Protein AF-A0A8T4TG03-F1 (afdb_monomer_lite)

Secondary structure (DSSP, 8-state):
---------------------------SS---TTS-SPPTT-EEEEEEEETTT--EEEEEEEE-SSEEEEEEE-TTS-EEEEEEEESS--TTS-SS-EEEEEE--HHHHHHHS---

Structure (mmCIF, N/CA/C/O backbone):
data_AF-A0A8T4TG03-F1
#
_entry.id   AF-A0A8T4TG03-F1
#
loop_
_atom_site.group_PDB
_atom_site.id
_atom_site.type_symbol
_atom_site.label_atom_id
_atom_site.label_alt_id
_atom_site.label_comp_id
_atom_site.label_asym_id
_atom_site.label_entity_id
_atom_site.label_seq_id
_atom_site.pdbx_PDB_ins_code
_atom_site.Cartn_x
_atom_site.Cartn_y
_atom_site.Cartn_z
_atom_site.occupancy
_atom_site.B_iso_or_equiv
_atom_site.auth_seq_id
_atom_site.auth_comp_id
_atom_site.auth_asym_id
_atom_site.auth_atom_id
_atom_site.pdbx_PDB_model_num
ATOM 1 N N . MET A 1 1 ? 15.072 6.841 83.498 1.00 42.59 1 MET A N 1
ATOM 2 C CA . MET A 1 1 ? 15.188 5.588 82.721 1.00 42.59 1 MET A CA 1
ATOM 3 C C . MET A 1 1 ? 14.594 5.837 81.344 1.00 42.59 1 MET A C 1
ATOM 5 O O . MET A 1 1 ? 13.559 6.480 81.253 1.00 42.59 1 MET A O 1
ATOM 9 N N . ARG A 1 2 ? 15.326 5.463 80.292 1.00 46.88 2 ARG A N 1
ATOM 10 C CA . ARG A 1 2 ? 14.984 5.690 78.881 1.00 46.88 2 ARG A CA 1
ATOM 11 C C . ARG A 1 2 ? 14.042 4.582 78.405 1.00 46.88 2 ARG A C 1
ATOM 13 O O . ARG A 1 2 ? 14.360 3.424 78.637 1.00 46.88 2 ARG A O 1
ATOM 20 N N . ALA A 1 3 ? 12.995 4.916 77.659 1.00 42.12 3 ALA A N 1
ATOM 21 C CA . ALA A 1 3 ? 12.405 3.995 76.690 1.00 42.12 3 ALA A CA 1
ATOM 22 C C . ALA A 1 3 ? 11.793 4.801 75.538 1.00 42.12 3 ALA A C 1
ATOM 24 O O . ALA A 1 3 ? 10.771 5.463 75.682 1.00 42.12 3 ALA A O 1
ATOM 25 N N . LYS A 1 4 ? 12.510 4.786 74.412 1.00 53.97 4 LYS A N 1
ATOM 26 C CA . LYS A 1 4 ? 12.067 5.240 73.095 1.00 53.97 4 LYS A CA 1
ATOM 27 C C . LYS A 1 4 ? 11.193 4.138 72.498 1.00 53.97 4 LYS A C 1
ATOM 29 O O . LYS A 1 4 ? 11.631 2.994 72.532 1.00 53.97 4 LYS A O 1
ATOM 34 N N . VAL A 1 5 ? 10.072 4.469 71.863 1.00 49.25 5 VAL A N 1
ATOM 35 C CA . VAL A 1 5 ? 9.490 3.608 70.819 1.00 49.25 5 VAL A CA 1
ATOM 36 C C . VAL A 1 5 ? 8.966 4.507 69.702 1.00 49.25 5 VAL A C 1
ATOM 38 O O . VAL A 1 5 ? 7.862 5.034 69.761 1.00 49.25 5 VAL A O 1
ATOM 41 N N . SER A 1 6 ? 9.819 4.729 68.704 1.00 47.94 6 SER A N 1
ATOM 42 C CA . SER A 1 6 ? 9.448 5.311 67.415 1.00 47.94 6 SER A CA 1
ATOM 43 C C . SER A 1 6 ? 8.902 4.193 66.532 1.00 47.94 6 SER A C 1
ATOM 45 O O . SER A 1 6 ? 9.627 3.250 66.221 1.00 47.94 6 SER A O 1
ATOM 47 N N . ILE A 1 7 ? 7.633 4.289 66.142 1.00 52.19 7 ILE A N 1
ATOM 48 C CA . ILE A 1 7 ? 7.013 3.391 65.164 1.00 52.19 7 ILE A CA 1
ATOM 49 C C . ILE A 1 7 ? 7.411 3.898 63.775 1.00 52.19 7 ILE A C 1
ATOM 51 O O . ILE A 1 7 ? 6.942 4.941 63.327 1.00 52.19 7 ILE A O 1
ATOM 55 N N . ILE A 1 8 ? 8.321 3.181 63.118 1.00 54.50 8 ILE A N 1
ATOM 56 C CA . ILE A 1 8 ? 8.683 3.402 61.716 1.00 54.50 8 ILE A CA 1
ATOM 57 C C . ILE A 1 8 ? 7.717 2.566 60.878 1.00 54.50 8 ILE A C 1
ATOM 59 O O . ILE A 1 8 ? 7.814 1.341 60.845 1.00 54.50 8 ILE A O 1
ATOM 63 N N . VAL A 1 9 ? 6.762 3.224 60.222 1.00 54.47 9 VAL A N 1
ATOM 64 C CA . VAL A 1 9 ? 5.898 2.596 59.216 1.00 54.47 9 VAL A CA 1
ATOM 65 C C . VAL A 1 9 ? 6.689 2.532 57.911 1.00 54.47 9 VAL A C 1
ATOM 67 O O . VAL A 1 9 ? 6.862 3.539 57.228 1.00 54.47 9 VAL A O 1
ATOM 70 N N . ALA A 1 10 ? 7.210 1.352 57.584 1.00 48.88 10 ALA A N 1
ATOM 71 C CA . ALA A 1 10 ? 7.833 1.086 56.295 1.00 48.88 10 ALA A CA 1
ATOM 72 C C . ALA A 1 10 ? 6.736 0.883 55.235 1.00 48.88 10 ALA A C 1
ATOM 74 O O . ALA A 1 10 ? 6.163 -0.198 55.116 1.00 48.88 10 ALA A O 1
ATOM 75 N N . LEU A 1 11 ? 6.433 1.933 54.467 1.00 50.59 11 LEU A N 1
ATOM 76 C CA . LEU A 1 11 ? 5.692 1.812 53.213 1.00 50.59 11 LEU A CA 1
ATOM 77 C C . LEU A 1 11 ? 6.621 1.189 52.165 1.00 50.59 11 LEU A C 1
ATOM 79 O O . LEU A 1 11 ? 7.444 1.870 51.555 1.00 50.59 11 LEU A O 1
ATOM 83 N N . ALA A 1 12 ? 6.494 -0.122 51.967 1.00 51.97 12 ALA A N 1
ATOM 84 C CA . ALA A 1 12 ? 7.034 -0.798 50.797 1.00 51.97 12 ALA A CA 1
ATOM 85 C C . ALA A 1 12 ? 6.218 -0.354 49.572 1.00 51.97 12 ALA A C 1
ATOM 87 O O . ALA A 1 12 ? 5.169 -0.913 49.260 1.00 51.97 12 ALA A O 1
ATOM 88 N N . GLY A 1 13 ? 6.679 0.718 48.925 1.00 47.06 13 GLY A N 1
ATOM 89 C CA . GLY A 1 13 ? 6.168 1.183 47.644 1.00 47.06 13 GLY A CA 1
ATOM 90 C C . GLY A 1 13 ? 6.391 0.113 46.582 1.00 47.06 13 GLY A C 1
ATOM 91 O O . GLY A 1 13 ? 7.517 -0.145 46.163 1.00 47.06 13 GLY A O 1
ATOM 92 N N . MET A 1 14 ? 5.297 -0.524 46.183 1.00 55.66 14 MET A N 1
ATOM 93 C CA . MET A 1 14 ? 5.202 -1.463 45.077 1.00 55.66 14 MET A CA 1
ATOM 94 C C . MET A 1 14 ? 5.623 -0.736 43.791 1.00 55.66 14 MET A C 1
ATOM 96 O O . MET A 1 14 ? 4.869 0.072 43.253 1.00 55.66 14 MET A O 1
ATOM 100 N N . MET A 1 15 ? 6.856 -0.972 43.330 1.00 52.28 15 MET A N 1
ATOM 101 C CA . MET A 1 15 ? 7.310 -0.543 42.007 1.00 52.28 15 MET A CA 1
ATOM 102 C C . MET A 1 15 ? 6.492 -1.296 40.956 1.00 52.28 15 MET A C 1
ATOM 104 O O . MET A 1 15 ? 6.830 -2.412 40.567 1.00 52.28 15 MET A O 1
ATOM 108 N N . ILE A 1 16 ? 5.394 -0.689 40.509 1.00 59.12 16 ILE A N 1
ATOM 109 C CA . ILE A 1 16 ? 4.705 -1.096 39.289 1.00 59.12 16 ILE A CA 1
ATOM 110 C C . ILE A 1 16 ? 5.616 -0.654 38.146 1.00 59.12 16 ILE A C 1
ATOM 112 O O . ILE A 1 16 ? 5.615 0.503 37.730 1.00 59.12 16 ILE A O 1
ATOM 116 N N . LEU A 1 17 ? 6.462 -1.581 37.700 1.00 54.97 17 LEU A N 1
ATOM 117 C CA . LEU A 1 17 ? 7.181 -1.478 36.442 1.00 54.97 17 LEU A CA 1
ATOM 118 C C . LEU A 1 17 ? 6.129 -1.346 35.337 1.00 54.97 17 LEU A C 1
ATOM 120 O O . LEU A 1 17 ? 5.535 -2.332 34.907 1.00 54.97 17 LEU A O 1
ATOM 124 N N . LEU A 1 18 ? 5.897 -0.110 34.898 1.00 55.34 18 LEU A N 1
ATOM 125 C CA . LEU A 1 18 ? 5.291 0.208 33.611 1.00 55.34 18 LEU A CA 1
ATOM 126 C C . LEU A 1 18 ? 6.263 -0.267 32.525 1.00 55.34 18 LEU A C 1
ATOM 128 O O . LEU A 1 18 ? 6.978 0.517 31.907 1.00 55.34 18 LEU A O 1
ATOM 132 N N . GLY A 1 19 ? 6.341 -1.583 32.339 1.00 51.59 19 GLY A N 1
ATOM 133 C CA . GLY A 1 19 ? 6.844 -2.145 31.104 1.00 51.59 19 GLY A CA 1
ATOM 134 C C . GLY A 1 19 ? 5.868 -1.712 30.026 1.00 51.59 19 GLY A C 1
ATOM 135 O O . GLY A 1 19 ? 4.756 -2.233 29.966 1.00 51.59 19 GLY A O 1
ATOM 136 N N . CYS A 1 20 ? 6.256 -0.726 29.218 1.00 55.12 20 CYS A N 1
ATOM 137 C CA . CYS A 1 20 ? 5.617 -0.461 27.940 1.00 55.12 20 CYS A CA 1
ATOM 138 C C . CYS A 1 20 ? 5.755 -1.738 27.108 1.00 55.12 20 CYS A C 1
ATOM 140 O O . CYS A 1 20 ? 6.748 -1.936 26.410 1.00 55.12 20 CYS A O 1
ATOM 142 N N . VAL A 1 21 ? 4.793 -2.649 27.248 1.00 56.03 21 VAL A N 1
ATOM 143 C CA . VAL A 1 21 ? 4.609 -3.758 26.324 1.00 56.03 21 VAL A CA 1
ATOM 144 C C . VAL A 1 21 ? 4.208 -3.091 25.020 1.00 56.03 21 VAL A C 1
ATOM 146 O O . VAL A 1 21 ? 3.056 -2.710 24.835 1.00 56.03 21 VAL A O 1
ATOM 149 N N . SER A 1 22 ? 5.195 -2.862 24.157 1.00 51.91 22 SER A N 1
ATOM 150 C CA . SER A 1 22 ? 4.947 -2.520 22.766 1.00 51.91 22 SER A CA 1
ATOM 151 C C . SER A 1 22 ? 4.212 -3.723 22.183 1.00 51.91 22 SER A C 1
ATOM 153 O O . SER A 1 22 ? 4.829 -4.747 21.897 1.00 51.91 22 SER A O 1
ATOM 155 N N . GLN A 1 23 ? 2.880 -3.661 22.133 1.00 56.53 23 GLN A N 1
ATOM 156 C CA . GLN A 1 23 ? 2.088 -4.629 21.389 1.00 56.53 23 GLN A CA 1
ATOM 157 C C . GLN A 1 23 ? 2.521 -4.492 19.932 1.00 56.53 23 GLN A C 1
ATOM 159 O O . GLN A 1 23 ? 2.214 -3.493 19.283 1.00 56.53 23 GLN A O 1
ATOM 164 N N . GLU A 1 24 ? 3.273 -5.468 19.424 1.00 60.50 24 GLU A N 1
ATOM 165 C CA . GLU A 1 24 ? 3.426 -5.620 17.983 1.00 60.50 24 GLU A CA 1
ATOM 166 C C . GLU A 1 24 ? 2.017 -5.713 17.394 1.00 60.50 24 GLU A C 1
ATOM 168 O O . GLU A 1 24 ? 1.246 -6.607 17.753 1.00 60.50 24 GLU A O 1
ATOM 173 N N . LYS A 1 25 ? 1.642 -4.751 16.540 1.00 65.38 25 LYS A N 1
ATOM 174 C CA . LYS A 1 25 ? 0.382 -4.824 15.799 1.00 65.38 25 LYS A CA 1
ATOM 175 C C . LYS A 1 25 ? 0.399 -6.123 14.999 1.00 65.38 25 LYS A C 1
ATOM 177 O O . LYS A 1 25 ? 1.212 -6.287 14.091 1.00 65.38 25 LYS A O 1
ATOM 182 N N . GLN A 1 26 ? -0.480 -7.052 15.360 1.00 67.69 26 GLN A N 1
ATOM 183 C CA . GLN A 1 26 ? -0.644 -8.297 14.630 1.00 67.69 26 GLN A CA 1
ATOM 184 C C . GLN A 1 26 ? -1.416 -7.996 13.343 1.00 67.69 26 GLN A C 1
ATOM 186 O O . GLN A 1 26 ? -2.568 -7.565 13.384 1.00 67.69 26 GLN A O 1
ATOM 191 N N . TYR A 1 27 ? -0.768 -8.206 12.202 1.00 74.56 27 TYR A N 1
ATOM 192 C CA . TYR A 1 27 ? -1.394 -8.081 10.891 1.00 74.56 27 TYR A CA 1
ATOM 193 C C . TYR A 1 27 ? -2.170 -9.371 10.576 1.00 74.56 27 TYR A C 1
ATOM 195 O O . TYR A 1 27 ? -1.681 -10.474 10.806 1.00 74.56 27 TYR A O 1
ATOM 203 N N . ASP A 1 28 ? -3.391 -9.239 10.065 1.00 83.31 28 ASP A N 1
ATOM 204 C CA . ASP A 1 28 ? -4.306 -10.339 9.707 1.00 83.31 28 ASP A CA 1
ATOM 205 C C . ASP A 1 28 ? -4.219 -10.731 8.216 1.00 83.31 28 ASP A C 1
ATOM 207 O O . ASP A 1 28 ? -5.060 -11.475 7.710 1.00 83.31 28 ASP A O 1
ATOM 211 N N . PHE A 1 29 ? -3.219 -10.211 7.503 1.00 86.75 29 PHE A N 1
ATOM 212 C CA . PHE A 1 29 ? -2.990 -10.432 6.079 1.00 86.75 29 PHE A CA 1
ATOM 213 C C . PHE A 1 29 ? -1.610 -11.045 5.835 1.00 86.75 29 PHE A C 1
ATOM 215 O O . PHE A 1 29 ? -0.708 -10.868 6.657 1.00 86.75 29 PHE A O 1
ATOM 222 N N . PRO A 1 30 ? -1.409 -11.745 4.703 1.00 88.38 30 PRO A N 1
ATOM 223 C CA . PRO A 1 30 ? -0.097 -12.263 4.359 1.00 88.38 30 PRO A CA 1
ATOM 224 C C . PRO A 1 30 ? 0.860 -11.098 4.103 1.00 88.38 30 PRO A C 1
ATOM 226 O O . PRO A 1 30 ? 0.713 -10.358 3.124 1.00 88.38 30 PRO A O 1
ATOM 229 N N . ILE A 1 31 ? 1.839 -10.941 4.990 1.00 88.25 31 ILE A N 1
ATOM 230 C CA . ILE A 1 31 ? 2.996 -10.082 4.756 1.00 88.25 31 ILE A CA 1
ATOM 231 C C . ILE A 1 31 ? 3.967 -10.861 3.881 1.00 88.25 31 ILE A C 1
ATOM 233 O O . ILE A 1 31 ? 4.284 -12.013 4.174 1.00 88.25 31 ILE A O 1
ATOM 237 N N . ASN A 1 32 ? 4.424 -10.236 2.801 1.00 84.38 32 ASN A N 1
ATOM 238 C CA . ASN A 1 32 ? 5.421 -10.831 1.926 1.00 84.38 32 ASN A CA 1
ATOM 239 C C . ASN A 1 32 ? 6.775 -10.131 2.100 1.00 84.38 32 ASN A C 1
ATOM 241 O O . ASN A 1 32 ? 7.085 -9.166 1.397 1.00 84.38 32 ASN A O 1
ATOM 245 N N . ASP A 1 33 ? 7.560 -10.634 3.055 1.00 79.00 33 ASP A N 1
ATOM 246 C CA . ASP A 1 33 ? 8.912 -10.148 3.355 1.00 79.00 33 ASP A CA 1
ATOM 247 C C . ASP A 1 33 ? 9.972 -10.664 2.362 1.00 79.00 33 ASP A C 1
ATOM 249 O O . ASP A 1 33 ? 11.090 -10.149 2.329 1.00 79.00 33 ASP A O 1
ATOM 253 N N . GLU A 1 34 ? 9.634 -11.656 1.530 1.00 75.69 34 GLU A N 1
ATOM 254 C CA . GLU A 1 34 ? 10.552 -12.253 0.549 1.00 75.69 34 GLU A CA 1
ATOM 255 C C . GLU A 1 34 ? 10.674 -11.427 -0.740 1.00 75.69 34 GLU A C 1
ATOM 257 O O . GLU A 1 34 ? 11.619 -11.615 -1.510 1.00 75.69 34 GLU A O 1
ATOM 262 N N . LEU A 1 35 ? 9.745 -10.498 -1.000 1.00 67.25 35 LEU A N 1
ATOM 263 C CA . LEU A 1 35 ? 9.788 -9.699 -2.223 1.00 67.25 35 LEU A CA 1
ATOM 264 C C . LEU A 1 35 ? 10.997 -8.745 -2.214 1.00 67.25 35 LEU A C 1
ATOM 266 O O . LEU A 1 35 ? 11.129 -7.929 -1.292 1.00 67.25 35 LEU A O 1
ATOM 270 N N . PRO A 1 36 ? 11.840 -8.758 -3.267 1.00 62.44 36 PRO A N 1
ATOM 271 C CA . PRO A 1 36 ? 12.989 -7.860 -3.370 1.00 62.44 36 PRO A CA 1
ATOM 272 C C . PRO A 1 36 ? 12.517 -6.410 -3.343 1.00 62.44 36 PRO A C 1
ATOM 274 O O . PRO A 1 36 ? 11.408 -6.132 -3.800 1.00 62.44 36 PRO A O 1
ATOM 277 N N . ARG A 1 37 ? 13.334 -5.476 -2.829 1.00 68.25 37 ARG A N 1
ATOM 278 C CA . ARG A 1 37 ? 12.994 -4.038 -2.851 1.00 68.25 37 ARG A CA 1
ATOM 279 C C . ARG A 1 37 ? 12.456 -3.654 -4.237 1.00 68.25 37 ARG A C 1
ATOM 281 O O . ARG A 1 37 ? 13.068 -4.093 -5.208 1.00 68.25 37 ARG A O 1
ATOM 288 N N . PRO A 1 38 ? 11.364 -2.872 -4.320 1.00 67.25 38 PRO A N 1
ATOM 289 C CA . PRO A 1 38 ? 10.752 -2.532 -5.598 1.00 67.25 38 PRO A CA 1
ATOM 290 C C . PRO A 1 38 ? 11.795 -2.007 -6.580 1.00 67.25 38 PRO A C 1
ATOM 292 O O . PRO A 1 38 ? 12.495 -1.036 -6.280 1.00 67.25 38 PRO A O 1
ATOM 295 N N . GLY A 1 39 ? 11.932 -2.688 -7.710 1.00 68.12 39 GLY A N 1
ATOM 296 C CA . GLY A 1 39 ? 12.727 -2.254 -8.841 1.00 68.12 39 GLY A CA 1
ATOM 297 C C . GLY A 1 39 ? 11.935 -1.341 -9.775 1.00 68.12 39 GLY A C 1
ATOM 298 O O . GLY A 1 39 ? 10.731 -1.128 -9.627 1.00 68.12 39 GLY A O 1
ATOM 299 N N . PHE A 1 40 ? 12.634 -0.800 -10.770 1.00 73.62 40 PHE A N 1
ATOM 300 C CA . PHE A 1 40 ? 11.999 -0.113 -11.890 1.00 73.62 40 PHE A CA 1
ATOM 301 C C . PHE A 1 40 ? 11.082 -1.084 -12.649 1.00 73.62 40 PHE A C 1
ATOM 303 O O . PHE A 1 40 ? 11.528 -2.154 -13.062 1.00 73.62 40 PHE A O 1
ATOM 310 N N . GLY A 1 41 ? 9.826 -0.691 -12.856 1.00 76.38 41 GLY A N 1
ATOM 311 C CA . GLY A 1 41 ? 8.810 -1.495 -13.535 1.00 76.38 41 GLY A CA 1
ATOM 312 C C . GLY A 1 41 ? 8.065 -2.488 -12.639 1.00 76.38 41 GLY A C 1
ATOM 313 O O . GLY A 1 41 ? 7.153 -3.151 -13.130 1.00 76.38 41 GLY A O 1
ATOM 314 N N . ASP A 1 42 ? 8.403 -2.579 -11.349 1.00 84.44 42 ASP A N 1
ATOM 315 C CA . ASP A 1 42 ? 7.692 -3.459 -10.424 1.00 84.44 42 ASP A CA 1
ATOM 316 C C . ASP A 1 42 ? 6.367 -2.840 -9.970 1.00 84.44 42 ASP A C 1
ATOM 318 O O . ASP A 1 42 ? 6.288 -1.652 -9.636 1.00 84.44 42 ASP A O 1
ATOM 322 N N . ILE A 1 43 ? 5.342 -3.689 -9.887 1.00 89.56 43 ILE A N 1
ATOM 323 C CA . ILE A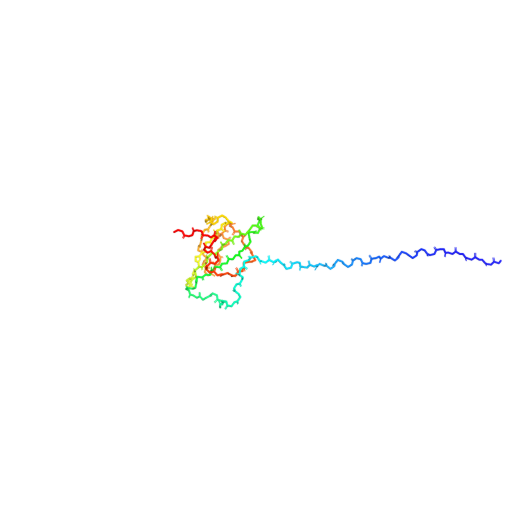 1 43 ? 4.084 -3.375 -9.211 1.00 89.56 43 ILE A CA 1
ATOM 324 C C . ILE A 1 43 ? 4.180 -3.864 -7.766 1.00 89.56 43 ILE A C 1
ATOM 326 O O . ILE A 1 43 ? 4.506 -5.022 -7.494 1.00 89.56 43 ILE A O 1
ATOM 330 N N . VAL A 1 44 ? 3.892 -2.978 -6.819 1.00 91.94 44 VAL A N 1
ATOM 331 C CA . VAL A 1 44 ? 3.973 -3.250 -5.387 1.00 91.94 44 VAL A CA 1
ATOM 332 C C . VAL A 1 44 ? 2.595 -3.126 -4.772 1.00 91.94 44 VAL A C 1
ATOM 334 O O . VAL A 1 44 ? 2.014 -2.047 -4.751 1.00 91.94 44 VAL A O 1
ATOM 337 N N . TYR A 1 45 ? 2.115 -4.220 -4.193 1.00 93.00 45 TYR A N 1
ATOM 338 C CA . TYR A 1 45 ? 0.890 -4.240 -3.404 1.00 93.00 45 TYR A CA 1
ATOM 339 C C . TYR A 1 45 ? 1.237 -4.126 -1.923 1.00 93.00 45 TYR A C 1
ATOM 341 O O . TYR A 1 45 ? 2.065 -4.882 -1.406 1.00 93.00 45 TYR A O 1
ATOM 349 N N . SER A 1 46 ? 0.609 -3.177 -1.239 1.00 93.81 46 SER A N 1
ATOM 350 C CA . SER A 1 46 ? 0.833 -2.904 0.176 1.00 93.81 46 SER A CA 1
ATOM 351 C C . SER A 1 46 ? -0.477 -2.719 0.927 1.00 93.81 46 SER A C 1
ATOM 353 O O . SER A 1 46 ? -1.490 -2.298 0.373 1.00 93.81 46 SER A O 1
ATOM 355 N N . VAL A 1 47 ? -0.436 -3.006 2.220 1.00 94.25 47 VAL A N 1
ATOM 356 C CA . VAL A 1 47 ? -1.482 -2.663 3.176 1.00 94.25 47 VAL A CA 1
ATOM 357 C C . VAL A 1 47 ? -0.882 -1.668 4.158 1.00 94.25 47 VAL A C 1
ATOM 359 O O . VAL A 1 47 ? 0.135 -1.951 4.790 1.00 94.25 47 VAL A O 1
ATOM 362 N N . CYS A 1 48 ? -1.493 -0.498 4.247 1.00 93.19 48 CYS A N 1
ATOM 363 C CA . CYS A 1 48 ? -1.089 0.619 5.084 1.00 93.19 48 CYS A CA 1
ATOM 364 C C . CYS A 1 48 ? -2.210 0.982 6.064 1.00 93.19 48 CYS A C 1
ATOM 366 O O . CYS A 1 48 ? -3.306 0.416 6.026 1.00 93.19 48 CYS A O 1
ATOM 368 N N . GLU A 1 49 ? -1.945 1.962 6.918 1.00 92.19 49 GLU A N 1
ATOM 369 C CA . GLU A 1 49 ? -2.929 2.560 7.816 1.00 92.19 49 GLU A CA 1
ATOM 370 C C . GLU A 1 49 ? -3.015 4.060 7.550 1.00 92.19 49 GLU A C 1
ATOM 372 O O . GLU A 1 49 ? -1.988 4.728 7.440 1.00 92.19 49 GLU A O 1
ATOM 377 N N . ASP A 1 50 ? -4.226 4.592 7.447 1.00 91.06 50 ASP A N 1
ATOM 378 C CA . ASP A 1 50 ? -4.453 6.033 7.409 1.00 91.06 50 ASP A CA 1
ATOM 379 C C . ASP A 1 50 ? -4.099 6.645 8.774 1.00 91.06 50 ASP A C 1
ATOM 381 O O . ASP A 1 50 ? -4.548 6.175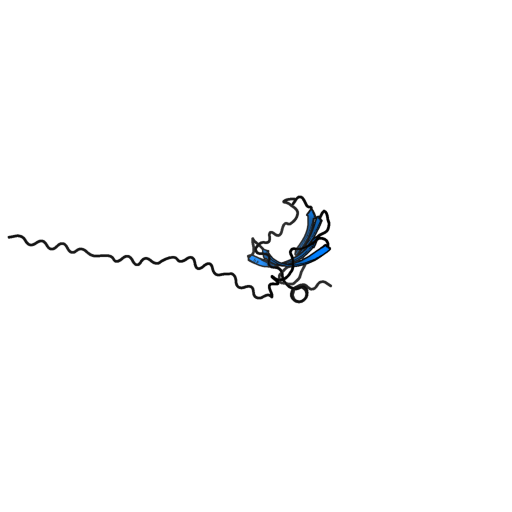 9.818 1.00 91.06 50 ASP A O 1
ATOM 385 N N . VAL A 1 51 ? -3.282 7.697 8.776 1.00 90.31 51 VAL A N 1
ATOM 386 C CA . VAL A 1 51 ? -2.754 8.315 10.004 1.00 90.31 51 VAL A CA 1
ATOM 387 C C . VAL A 1 51 ? -3.847 8.989 10.840 1.00 90.31 51 VAL A C 1
ATOM 389 O O . VAL A 1 51 ? -3.701 9.105 12.053 1.00 90.31 51 VAL A O 1
ATOM 392 N N . LEU A 1 52 ? -4.923 9.464 10.213 1.00 88.88 52 LEU A N 1
ATOM 393 C CA . LEU A 1 52 ? -5.991 10.198 10.891 1.00 88.88 52 LEU A CA 1
ATOM 394 C C . LEU A 1 52 ? -7.079 9.268 11.418 1.00 88.88 52 LEU A C 1
ATOM 396 O O . LEU A 1 52 ? -7.612 9.494 12.502 1.00 88.88 52 LEU A O 1
ATOM 400 N N . THR A 1 53 ? -7.446 8.262 10.628 1.00 89.75 53 THR A N 1
ATOM 401 C CA . THR A 1 53 ? -8.569 7.369 10.939 1.00 89.75 53 THR A CA 1
ATOM 402 C C . THR A 1 53 ? -8.132 6.036 11.533 1.00 89.75 53 THR A C 1
ATOM 404 O O . THR A 1 53 ? -8.983 5.292 12.014 1.00 89.75 53 THR A O 1
ATOM 407 N N . GLU A 1 54 ? -6.836 5.715 11.470 1.00 87.81 54 GLU A N 1
ATOM 408 C CA . GLU A 1 54 ? -6.253 4.408 11.813 1.00 87.81 54 GLU A CA 1
ATOM 409 C C . GLU A 1 54 ? -6.880 3.234 11.041 1.00 87.81 54 GLU A C 1
ATOM 411 O O . GLU A 1 54 ? -6.656 2.063 11.356 1.00 87.81 54 GLU A O 1
ATOM 416 N N . MET A 1 55 ? -7.669 3.532 10.004 1.00 90.50 55 MET A N 1
ATOM 417 C CA . MET A 1 55 ? -8.282 2.526 9.158 1.00 90.50 55 MET A CA 1
ATOM 418 C C . MET A 1 55 ? -7.269 1.997 8.156 1.00 90.50 55 MET A C 1
ATOM 420 O O . MET A 1 55 ? -6.374 2.699 7.683 1.00 90.50 55 MET A O 1
ATOM 424 N N . ARG A 1 56 ? -7.445 0.730 7.797 1.00 91.44 56 ARG A N 1
ATOM 425 C CA . ARG A 1 56 ? -6.632 0.088 6.774 1.00 91.44 56 ARG A CA 1
ATOM 426 C C . ARG A 1 56 ? -6.878 0.729 5.410 1.00 91.44 56 ARG A C 1
ATOM 428 O O . ARG A 1 56 ? -8.023 0.919 5.004 1.00 91.44 56 ARG A O 1
ATOM 435 N N . VAL A 1 57 ? -5.788 0.963 4.693 1.00 94.19 57 VAL A N 1
ATOM 436 C CA . VAL A 1 57 ? -5.769 1.437 3.309 1.00 94.19 57 VAL A CA 1
ATOM 437 C C . VAL A 1 57 ? -4.953 0.450 2.489 1.00 94.19 57 VAL A C 1
ATOM 439 O O . VAL A 1 57 ? -3.854 0.063 2.882 1.00 94.19 57 VAL A O 1
ATOM 442 N N . TYR A 1 58 ? -5.478 0.022 1.350 1.00 95.19 58 TYR A N 1
ATOM 443 C CA . TYR A 1 58 ? -4.733 -0.803 0.406 1.00 95.19 58 TYR A CA 1
ATOM 444 C C . TYR A 1 58 ? -4.050 0.108 -0.604 1.00 95.19 58 TYR A C 1
ATOM 446 O O . TYR A 1 58 ? -4.661 1.045 -1.101 1.00 95.19 58 TYR A O 1
ATOM 454 N N . SER A 1 59 ? -2.786 -0.151 -0.910 1.00 94.50 59 SER A N 1
ATOM 455 C CA . SER A 1 59 ? -2.028 0.630 -1.880 1.00 94.50 59 SER A CA 1
ATOM 456 C C . SER A 1 59 ? -1.469 -0.268 -2.969 1.00 94.50 59 SER A C 1
ATOM 458 O O . SER A 1 59 ? -0.929 -1.336 -2.677 1.00 94.50 59 SER A O 1
ATOM 460 N N . VAL A 1 60 ? -1.578 0.179 -4.215 1.00 93.62 60 VAL A N 1
ATOM 461 C CA . VAL A 1 60 ? -0.773 -0.344 -5.317 1.00 93.62 60 VAL A CA 1
ATOM 462 C C . VAL A 1 60 ? 0.100 0.780 -5.848 1.00 93.62 60 VAL A C 1
ATOM 464 O O . VAL A 1 60 ? -0.368 1.902 -6.037 1.00 93.62 60 VAL A O 1
ATOM 467 N N . SER A 1 61 ? 1.378 0.488 -6.064 1.00 91.19 61 SER A N 1
ATOM 468 C CA . SER A 1 61 ? 2.296 1.413 -6.713 1.00 91.19 61 SER A CA 1
ATOM 469 C C . SER A 1 61 ? 3.022 0.760 -7.878 1.00 91.19 61 SER A C 1
ATOM 471 O O . SER A 1 61 ? 3.349 -0.422 -7.838 1.00 91.19 61 SER A O 1
ATOM 473 N N . SER A 1 62 ? 3.260 1.539 -8.928 1.00 90.44 62 SER A N 1
ATOM 474 C CA . SER A 1 62 ? 4.015 1.136 -10.112 1.00 90.44 62 SER A CA 1
ATOM 475 C C . SER A 1 62 ? 5.018 2.231 -10.435 1.00 90.44 62 SER A C 1
ATOM 477 O O . SER A 1 62 ? 4.631 3.345 -10.797 1.00 90.44 62 SER A O 1
ATOM 479 N N . CYS A 1 63 ? 6.305 1.924 -10.296 1.00 85.31 63 CYS A N 1
ATOM 480 C CA . CYS A 1 63 ? 7.379 2.902 -10.443 1.00 85.31 63 CYS A CA 1
ATOM 481 C C . CYS A 1 63 ? 8.064 2.819 -11.809 1.00 85.31 63 CYS A C 1
ATOM 483 O O . CYS A 1 63 ? 8.598 1.782 -12.198 1.00 85.31 63 CYS A O 1
ATOM 485 N N . GLY A 1 64 ? 8.063 3.947 -12.517 1.00 84.88 64 GLY A N 1
ATOM 486 C CA . GLY A 1 64 ? 8.900 4.238 -13.671 1.00 84.88 64 GLY A CA 1
ATOM 487 C C . GLY A 1 64 ? 10.274 4.806 -13.271 1.00 84.88 64 GLY A C 1
ATOM 488 O O . GLY A 1 64 ? 10.707 4.658 -12.131 1.00 84.88 64 GLY A O 1
ATOM 489 N N . ILE A 1 65 ? 10.991 5.416 -14.229 1.00 82.75 65 ILE A N 1
ATOM 490 C CA . ILE A 1 65 ? 12.372 5.895 -14.025 1.00 82.75 65 ILE A CA 1
ATOM 491 C C . ILE A 1 65 ? 12.322 7.139 -13.143 1.00 82.75 65 ILE A C 1
ATOM 493 O O . ILE A 1 65 ? 13.075 7.257 -12.182 1.00 82.75 65 ILE A O 1
ATOM 497 N N . ASP A 1 66 ? 11.379 8.025 -13.464 1.00 83.94 66 ASP A N 1
ATOM 498 C CA . ASP A 1 66 ? 11.307 9.369 -12.898 1.00 83.94 66 ASP A CA 1
ATOM 499 C C . ASP A 1 66 ? 10.078 9.584 -11.997 1.00 83.94 66 ASP A C 1
ATOM 501 O O . ASP A 1 66 ? 9.999 10.592 -11.290 1.00 83.94 66 ASP A O 1
ATOM 505 N N . SER A 1 67 ? 9.109 8.660 -12.011 1.00 85.19 67 SER A N 1
ATOM 506 C CA . SER A 1 67 ? 7.861 8.779 -11.251 1.00 85.19 67 SER A CA 1
ATOM 507 C C . SER A 1 67 ? 7.258 7.430 -10.868 1.00 85.19 67 SER A C 1
ATOM 509 O O . SER A 1 67 ? 7.467 6.429 -11.548 1.00 85.19 67 SER A O 1
ATOM 511 N N . CYS A 1 68 ? 6.454 7.410 -9.808 1.00 85.25 68 CYS A N 1
ATOM 512 C CA . CYS A 1 68 ? 5.630 6.276 -9.408 1.00 85.25 68 CYS A CA 1
ATOM 513 C C . CYS A 1 68 ? 4.155 6.654 -9.458 1.00 85.25 68 CYS A C 1
ATOM 515 O O . CYS A 1 68 ? 3.759 7.628 -8.825 1.00 85.25 68 CYS A O 1
ATOM 517 N N . ASN A 1 69 ? 3.338 5.855 -10.140 1.00 89.31 69 ASN A N 1
ATOM 518 C CA . ASN A 1 69 ? 1.892 5.922 -9.971 1.00 89.31 69 ASN A CA 1
ATOM 519 C C . ASN A 1 69 ? 1.525 5.191 -8.681 1.00 89.31 69 ASN A C 1
ATOM 521 O O . ASN A 1 69 ? 1.988 4.068 -8.475 1.00 89.31 69 ASN A O 1
ATOM 525 N N . ILE A 1 70 ? 0.726 5.814 -7.823 1.00 91.31 70 ILE A N 1
ATOM 526 C CA . ILE A 1 70 ? 0.238 5.222 -6.579 1.00 91.31 70 ILE A CA 1
ATOM 527 C C . ILE A 1 70 ? -1.269 5.407 -6.517 1.00 91.31 70 ILE A C 1
ATOM 529 O O . ILE A 1 70 ? -1.789 6.500 -6.736 1.00 91.31 70 ILE A O 1
ATOM 533 N N . GLU A 1 71 ? -1.955 4.331 -6.173 1.00 93.69 71 GLU A N 1
ATOM 534 C CA . GLU A 1 71 ? -3.391 4.306 -5.945 1.00 93.69 71 GLU A CA 1
ATOM 535 C C . GLU A 1 71 ? -3.655 3.791 -4.531 1.00 93.69 71 GLU A C 1
ATOM 537 O O . GLU A 1 71 ? -3.017 2.838 -4.071 1.00 93.69 71 GLU A O 1
ATOM 542 N N . LEU A 1 72 ? -4.585 4.443 -3.838 1.00 94.50 72 LEU A N 1
ATOM 543 C CA . LEU A 1 72 ? -5.002 4.144 -2.476 1.00 94.50 72 LEU A CA 1
ATOM 544 C C . LEU A 1 72 ? -6.475 3.755 -2.475 1.00 94.50 72 LEU A C 1
ATOM 546 O O . LEU A 1 72 ? -7.318 4.475 -3.005 1.00 94.50 72 LEU A O 1
ATOM 550 N N . TYR A 1 73 ? -6.786 2.640 -1.830 1.00 95.31 73 TYR A N 1
ATOM 551 C CA . TYR A 1 73 ? -8.112 2.048 -1.780 1.00 95.31 73 TYR A CA 1
ATOM 552 C C . TYR A 1 73 ? -8.568 1.854 -0.339 1.00 95.31 73 TYR A C 1
ATOM 554 O O . TYR A 1 73 ? -7.785 1.487 0.541 1.00 95.31 73 TYR A O 1
ATOM 562 N N . GLY A 1 74 ? -9.854 2.083 -0.103 1.00 93.44 74 GLY A N 1
ATOM 563 C CA . GLY A 1 74 ? -10.478 1.910 1.200 1.00 93.44 74 GLY A CA 1
ATOM 564 C C . GLY A 1 74 ? -10.732 0.453 1.561 1.00 93.44 74 GLY A C 1
ATOM 565 O O . GLY A 1 74 ? -10.505 -0.471 0.781 1.00 93.44 74 GLY A O 1
ATOM 566 N N . LEU A 1 75 ? -11.251 0.250 2.772 1.00 91.38 75 LEU A N 1
ATOM 567 C CA . LEU A 1 75 ? -11.658 -1.064 3.279 1.00 91.38 75 LEU A CA 1
ATOM 568 C C . LEU A 1 75 ? -12.717 -1.760 2.415 1.00 91.38 75 LEU A C 1
ATOM 570 O O . LEU A 1 75 ? -12.786 -2.987 2.405 1.00 91.38 75 LEU A O 1
ATOM 574 N N . ASP A 1 76 ? -13.533 -0.977 1.720 1.00 91.56 76 ASP A N 1
ATOM 575 C CA . ASP A 1 76 ? -14.573 -1.424 0.798 1.00 91.56 76 ASP A CA 1
ATOM 576 C C . ASP A 1 76 ? -14.052 -1.685 -0.626 1.00 91.56 76 ASP A C 1
ATOM 578 O O . ASP A 1 76 ? -14.828 -2.043 -1.511 1.00 91.56 76 ASP A O 1
ATOM 582 N N . GLY A 1 77 ? -12.748 -1.505 -0.850 1.00 90.88 77 GLY A N 1
ATOM 583 C CA . GLY A 1 77 ? -12.108 -1.677 -2.146 1.00 90.88 77 GLY A CA 1
ATOM 584 C C . GLY A 1 77 ? -12.344 -0.523 -3.119 1.00 90.88 77 GLY A C 1
ATOM 585 O O . GLY A 1 77 ? -11.962 -0.649 -4.280 1.00 90.88 77 GLY A O 1
ATOM 586 N N . GLN A 1 78 ? -12.952 0.589 -2.690 1.00 94.06 78 GLN A N 1
ATOM 587 C CA . GLN A 1 78 ? -13.116 1.771 -3.537 1.00 94.06 78 GLN A CA 1
ATOM 588 C C . GLN A 1 78 ? -11.836 2.602 -3.583 1.00 94.06 78 GLN A C 1
ATOM 590 O O . GLN A 1 78 ? -11.138 2.741 -2.578 1.00 94.06 78 GLN A O 1
ATOM 595 N N . LEU A 1 79 ? -11.547 3.183 -4.749 1.00 93.56 79 LEU A N 1
ATOM 596 C CA . LEU A 1 79 ? -10.436 4.114 -4.921 1.00 93.56 79 LEU A CA 1
ATOM 597 C C . LEU A 1 79 ? -10.700 5.386 -4.100 1.00 93.56 79 LEU A C 1
ATOM 599 O O . LEU A 1 79 ? -11.676 6.096 -4.340 1.00 93.56 79 LEU A O 1
ATOM 603 N N . ILE A 1 80 ? -9.818 5.669 -3.145 1.00 93.00 80 ILE A N 1
ATOM 604 C CA . ILE A 1 80 ? -9.827 6.888 -2.329 1.00 93.00 80 ILE A CA 1
ATOM 605 C C . ILE A 1 80 ? -9.088 8.000 -3.067 1.00 93.00 80 ILE A C 1
ATOM 607 O O . ILE A 1 80 ? -9.600 9.108 -3.223 1.00 93.00 80 ILE A O 1
ATOM 611 N N . GLU A 1 81 ? -7.864 7.705 -3.499 1.00 92.31 81 GLU A N 1
ATOM 612 C CA . GLU A 1 81 ? -6.964 8.683 -4.093 1.00 92.31 81 GLU A CA 1
ATOM 613 C C . GLU A 1 81 ? -6.002 7.997 -5.060 1.00 92.31 81 GLU A C 1
ATOM 615 O O . GLU A 1 81 ? -5.597 6.854 -4.859 1.00 92.31 81 GLU A O 1
ATOM 620 N N . GLN A 1 82 ? -5.629 8.713 -6.114 1.00 91.69 82 GLN A N 1
ATOM 621 C CA . GLN A 1 82 ? -4.590 8.309 -7.048 1.00 91.69 82 GLN A CA 1
ATOM 622 C C . GLN A 1 82 ? -3.700 9.508 -7.346 1.00 91.69 82 GLN A C 1
ATOM 624 O O . GLN A 1 82 ? -4.178 10.643 -7.418 1.00 91.69 82 GLN A O 1
ATOM 629 N N . GLY A 1 83 ? -2.420 9.252 -7.561 1.00 88.06 83 GLY A N 1
ATOM 630 C CA . GLY A 1 83 ? -1.450 10.301 -7.821 1.00 88.06 83 GLY A CA 1
ATOM 631 C C . GLY A 1 83 ? -0.153 9.746 -8.380 1.00 88.06 83 GLY A C 1
ATOM 632 O O . GLY A 1 83 ? 0.125 8.551 -8.309 1.00 88.06 83 GLY A O 1
ATOM 633 N N . ASN A 1 84 ? 0.647 10.639 -8.951 1.00 86.25 84 ASN A N 1
ATOM 634 C CA . ASN A 1 84 ? 2.007 10.326 -9.359 1.00 86.25 84 ASN A CA 1
ATOM 635 C C . ASN A 1 84 ? 2.974 11.031 -8.417 1.00 86.25 84 ASN A C 1
ATOM 637 O O . ASN A 1 84 ? 2.845 12.235 -8.232 1.00 86.25 84 ASN A O 1
ATOM 641 N N . ILE A 1 85 ? 3.925 10.282 -7.863 1.00 80.81 85 ILE A N 1
ATOM 642 C CA . ILE A 1 85 ? 5.029 10.821 -7.069 1.00 80.81 85 ILE A CA 1
ATOM 643 C C . ILE A 1 85 ? 6.268 10.867 -7.948 1.00 80.81 85 ILE A C 1
ATOM 645 O O . ILE A 1 85 ? 6.734 9.825 -8.409 1.00 80.81 85 ILE A O 1
ATOM 649 N N . GLY A 1 86 ? 6.789 12.064 -8.214 1.00 76.31 86 GLY A N 1
ATOM 650 C CA . GLY A 1 86 ? 8.081 12.223 -8.890 1.00 76.31 86 GLY A CA 1
ATOM 651 C C . GLY A 1 86 ? 9.264 11.829 -7.993 1.00 76.31 86 GLY A C 1
ATOM 652 O O . GLY A 1 86 ? 9.120 11.684 -6.782 1.00 76.31 86 GLY A O 1
ATOM 653 N N . MET A 1 87 ? 10.479 11.719 -8.550 1.00 63.91 87 MET A N 1
ATOM 654 C CA . MET A 1 87 ? 11.698 11.498 -7.738 1.00 63.91 87 MET A CA 1
ATOM 655 C C . MET A 1 87 ? 11.915 12.561 -6.649 1.00 63.91 87 MET A C 1
ATOM 657 O O . MET A 1 87 ? 12.570 12.292 -5.643 1.00 63.91 87 MET A O 1
ATOM 661 N N . VAL A 1 88 ? 11.392 13.772 -6.858 1.00 63.50 88 VAL A N 1
ATOM 662 C CA . VAL A 1 88 ? 11.329 14.816 -5.836 1.00 63.50 88 VAL A CA 1
ATOM 663 C C . VAL A 1 88 ? 9.918 14.785 -5.255 1.00 63.50 88 VAL A C 1
ATOM 665 O O . VAL A 1 88 ? 8.997 15.208 -5.954 1.00 63.50 88 VAL A O 1
ATOM 668 N N . PRO A 1 89 ? 9.728 14.303 -4.012 1.00 55.19 89 PRO A N 1
ATOM 669 C CA . PRO A 1 89 ? 8.407 14.241 -3.406 1.00 55.19 89 PRO A CA 1
ATOM 670 C C . PRO A 1 89 ? 7.829 15.652 -3.332 1.00 55.19 89 PRO A C 1
ATOM 672 O O . PRO A 1 89 ? 8.408 16.523 -2.673 1.00 55.19 89 PRO A O 1
ATOM 675 N N . ASN A 1 90 ? 6.705 15.899 -4.002 1.00 57.31 90 ASN A N 1
ATOM 676 C CA . ASN A 1 90 ? 5.976 17.137 -3.791 1.00 57.31 90 ASN A CA 1
ATOM 677 C C . ASN A 1 90 ? 5.079 16.927 -2.560 1.00 57.31 90 ASN A C 1
ATOM 679 O O . ASN A 1 90 ? 4.236 16.030 -2.573 1.00 57.31 90 ASN A O 1
ATOM 683 N N . PRO A 1 91 ? 5.217 17.729 -1.488 1.00 52.41 91 PRO A N 1
ATOM 684 C CA . PRO A 1 91 ? 4.465 17.543 -0.241 1.00 52.41 91 PRO A CA 1
ATOM 685 C C . PRO A 1 91 ? 2.934 17.660 -0.386 1.00 52.41 91 PRO A C 1
ATOM 687 O O . PRO A 1 91 ? 2.218 17.510 0.600 1.00 52.41 91 PRO A O 1
ATOM 690 N N . HIS A 1 92 ? 2.425 17.933 -1.589 1.00 56.97 92 HIS A N 1
ATOM 691 C CA . HIS A 1 92 ? 1.005 18.072 -1.902 1.00 56.97 92 HIS A CA 1
ATOM 692 C C . HIS A 1 92 ? 0.417 16.934 -2.757 1.00 56.97 92 HIS A C 1
ATOM 694 O O . HIS A 1 92 ? -0.735 17.049 -3.164 1.00 56.97 92 HIS A O 1
ATOM 700 N N . GLU A 1 93 ? 1.169 15.873 -3.071 1.00 68.19 93 GLU A N 1
ATOM 701 C CA . GLU A 1 93 ? 0.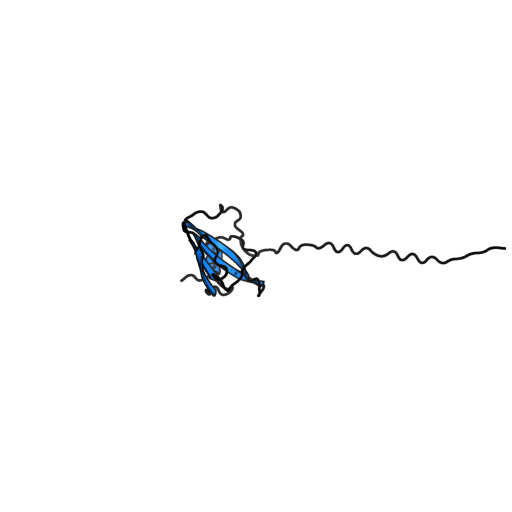719 14.850 -4.035 1.00 68.19 93 GLU A CA 1
ATOM 702 C C . GLU A 1 93 ? -0.401 13.932 -3.524 1.00 68.19 93 GLU A C 1
ATOM 704 O O . GLU A 1 93 ? -1.193 13.468 -4.340 1.00 68.19 93 GLU A O 1
ATOM 709 N N . PHE A 1 94 ? -0.519 13.720 -2.208 1.00 76.19 94 PHE A N 1
ATOM 710 C CA . PHE A 1 94 ? -1.592 12.918 -1.609 1.00 76.19 94 PHE A CA 1
ATOM 711 C C . PHE A 1 94 ? -2.213 13.631 -0.405 1.00 76.19 94 PHE A C 1
ATOM 713 O O . PHE A 1 94 ? -1.508 14.112 0.485 1.00 76.19 94 PHE A O 1
ATOM 720 N N . LYS A 1 95 ? -3.546 13.696 -0.368 1.00 81.56 95 LYS A N 1
ATOM 721 C CA . LYS A 1 95 ? -4.327 14.148 0.791 1.00 81.56 95 LYS A CA 1
ATOM 722 C C . LYS A 1 95 ? -4.405 13.060 1.855 1.00 81.56 95 LYS A C 1
ATOM 724 O O . LYS A 1 95 ? -4.403 13.373 3.045 1.00 81.56 95 LYS A O 1
ATOM 729 N N . THR A 1 96 ? -4.495 11.803 1.432 1.00 82.81 96 THR A N 1
ATOM 730 C CA . THR A 1 96 ? -4.521 10.644 2.315 1.00 82.81 96 THR A CA 1
ATOM 731 C C . THR A 1 96 ? -3.106 10.358 2.802 1.00 82.81 96 THR A C 1
ATOM 733 O O . THR A 1 96 ? -2.225 9.957 2.043 1.00 82.81 96 THR A O 1
ATOM 736 N N . ASN A 1 97 ? -2.885 10.574 4.097 1.00 87.88 97 ASN A N 1
ATOM 737 C CA . ASN A 1 97 ? -1.607 10.304 4.737 1.00 87.88 97 ASN A CA 1
ATOM 738 C C . ASN A 1 97 ? -1.609 8.878 5.292 1.00 87.88 97 ASN A C 1
ATOM 740 O O . ASN A 1 97 ? -2.380 8.578 6.205 1.00 87.88 97 ASN A O 1
ATOM 744 N N . VAL A 1 98 ? -0.750 8.011 4.755 1.00 89.50 98 VAL A N 1
ATOM 745 C CA . VAL A 1 98 ? -0.648 6.607 5.168 1.00 89.50 98 VAL A CA 1
ATOM 746 C C . VAL A 1 98 ? 0.681 6.309 5.858 1.00 89.50 98 VAL A C 1
ATOM 748 O O . VAL A 1 98 ? 1.721 6.876 5.530 1.00 89.50 98 VAL A O 1
ATOM 751 N N . THR A 1 99 ? 0.661 5.380 6.808 1.00 89.94 99 THR A N 1
ATOM 752 C CA . THR A 1 99 ? 1.833 4.901 7.547 1.00 89.94 99 THR A CA 1
ATOM 753 C C . THR A 1 99 ? 1.826 3.379 7.666 1.00 89.94 99 THR A C 1
ATOM 755 O O . THR A 1 99 ? 0.874 2.707 7.267 1.00 89.94 99 THR A O 1
ATOM 758 N N . GLY A 1 100 ? 2.916 2.818 8.196 1.00 87.06 100 GLY A N 1
ATOM 759 C CA . GLY A 1 100 ? 2.983 1.403 8.566 1.00 87.06 100 GLY A CA 1
ATOM 760 C C . GLY A 1 100 ? 2.833 0.424 7.399 1.00 87.06 100 GLY A C 1
ATOM 761 O O . GLY A 1 100 ? 2.506 -0.734 7.632 1.00 87.06 100 GLY A O 1
ATOM 762 N N . CYS A 1 101 ? 3.066 0.863 6.159 1.00 89.69 101 CYS A N 1
ATOM 763 C CA . CYS A 1 101 ? 2.854 0.043 4.971 1.00 89.69 101 CYS A CA 1
ATOM 764 C C . CYS A 1 101 ? 3.673 -1.255 5.006 1.00 89.69 101 CYS A C 1
ATOM 766 O O . CYS A 1 101 ? 4.901 -1.235 5.143 1.00 89.69 101 CYS A O 1
ATOM 768 N N . LYS A 1 102 ? 2.990 -2.387 4.829 1.00 91.25 102 LYS A N 1
ATOM 769 C CA . LYS A 1 1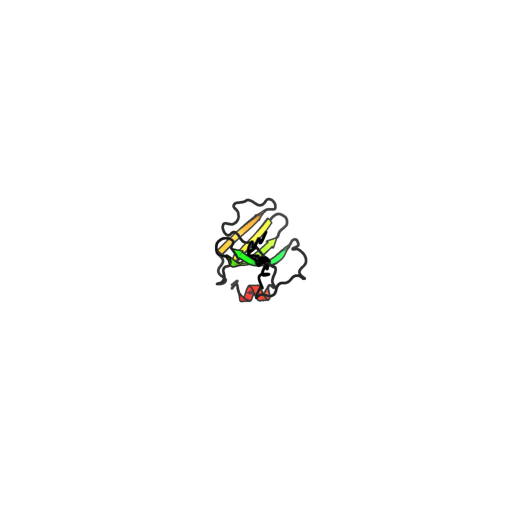02 ? 3.587 -3.716 4.666 1.00 91.25 102 LYS A CA 1
ATOM 770 C C . LYS A 1 102 ? 3.213 -4.286 3.309 1.00 91.25 102 LYS A C 1
ATOM 772 O O . LYS A 1 102 ? 2.062 -4.184 2.890 1.00 91.25 102 LYS A O 1
ATOM 777 N N . ARG A 1 103 ? 4.180 -4.905 2.630 1.00 91.88 103 ARG A N 1
ATOM 778 C CA . ARG A 1 103 ? 3.931 -5.566 1.346 1.00 91.88 103 ARG A CA 1
ATOM 779 C C . ARG A 1 103 ? 3.059 -6.794 1.544 1.00 91.88 103 ARG A C 1
ATOM 781 O O . ARG A 1 103 ? 3.211 -7.518 2.525 1.00 91.88 103 ARG A O 1
ATOM 788 N N . THR A 1 104 ? 2.190 -7.040 0.578 1.00 92.75 104 THR A N 1
ATOM 789 C CA . THR A 1 104 ? 1.339 -8.228 0.516 1.00 92.75 104 THR A CA 1
ATOM 790 C C . THR A 1 104 ? 1.392 -8.843 -0.883 1.00 92.75 104 THR A C 1
ATOM 792 O O . THR A 1 104 ? 2.132 -8.374 -1.751 1.00 92.75 104 THR A O 1
ATOM 795 N N . THR A 1 105 ? 0.658 -9.929 -1.107 1.00 91.75 105 THR A N 1
ATOM 796 C CA . THR A 1 105 ? 0.563 -10.571 -2.421 1.00 91.75 105 THR A CA 1
ATOM 797 C C . THR A 1 105 ? -0.493 -9.885 -3.286 1.00 91.75 105 THR A C 1
ATOM 799 O O . THR A 1 105 ? -1.485 -9.358 -2.780 1.00 91.75 105 THR A O 1
ATOM 802 N N . GLU A 1 106 ? -0.308 -9.930 -4.607 1.00 91.75 106 GLU A N 1
ATOM 803 C CA . GLU A 1 106 ? -1.333 -9.489 -5.561 1.00 91.75 106 GLU A CA 1
ATOM 804 C C . GLU A 1 106 ? -2.659 -10.226 -5.343 1.00 91.75 106 GLU A C 1
ATOM 806 O O . GLU A 1 106 ? -3.722 -9.610 -5.335 1.00 91.75 106 GLU A O 1
ATOM 811 N N . GLU A 1 107 ? -2.588 -11.542 -5.126 1.00 92.31 107 GLU A N 1
ATOM 812 C CA . GLU A 1 107 ? -3.756 -12.386 -4.882 1.00 92.31 107 GLU A CA 1
ATOM 813 C C . GLU A 1 107 ? -4.573 -11.864 -3.698 1.00 92.31 107 GLU A C 1
ATOM 815 O O . GLU A 1 107 ? -5.767 -11.607 -3.844 1.00 92.31 107 GLU A O 1
ATOM 820 N N . TYR A 1 108 ? -3.927 -11.623 -2.550 1.00 92.44 108 TYR A N 1
ATOM 821 C CA . TYR A 1 108 ? -4.608 -11.081 -1.380 1.00 92.44 108 TYR A CA 1
ATOM 822 C C . TYR A 1 108 ? -5.192 -9.696 -1.665 1.00 92.44 108 TYR A C 1
ATOM 824 O O . TYR A 1 108 ? -6.361 -9.459 -1.358 1.00 92.44 108 TYR A O 1
ATOM 832 N N . PHE A 1 109 ? -4.419 -8.804 -2.290 1.00 93.50 109 PHE A N 1
ATOM 833 C CA . PHE A 1 109 ? -4.872 -7.457 -2.636 1.00 93.50 109 PHE A CA 1
ATOM 834 C C . PHE A 1 109 ? -6.149 -7.486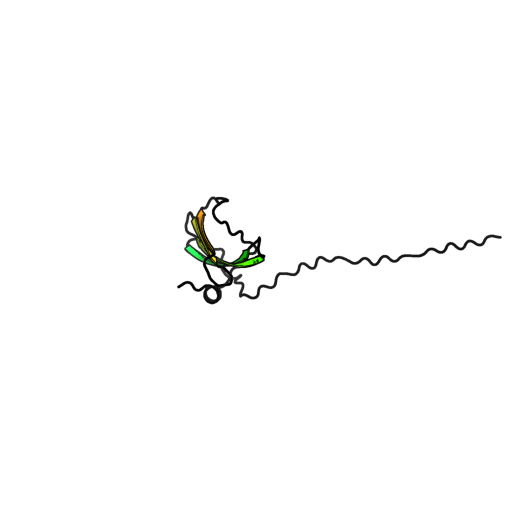 -3.487 1.00 93.50 109 PHE A C 1
ATOM 836 O O . PHE A 1 109 ? -7.128 -6.820 -3.152 1.00 93.50 109 PHE A O 1
ATOM 843 N N . ARG A 1 110 ? -6.189 -8.319 -4.533 1.00 92.88 110 ARG A N 1
ATOM 844 C CA . ARG A 1 110 ? -7.355 -8.462 -5.421 1.00 92.88 110 ARG A CA 1
ATOM 845 C C . ARG A 1 110 ? -8.586 -9.050 -4.731 1.00 92.88 110 ARG A C 1
ATOM 847 O O . ARG A 1 110 ? -9.697 -8.799 -5.178 1.00 92.88 110 ARG A O 1
ATOM 854 N N . THR A 1 111 ? -8.433 -9.781 -3.622 1.00 92.62 111 THR A N 1
ATOM 855 C CA . THR A 1 111 ? -9.600 -10.193 -2.810 1.00 92.62 111 THR A CA 1
ATOM 856 C C . THR A 1 111 ? -10.241 -9.040 -2.036 1.00 92.62 111 THR A C 1
ATOM 858 O O . THR A 1 111 ? -11.356 -9.187 -1.534 1.00 92.62 111 THR A O 1
ATOM 861 N N . LYS A 1 112 ? -9.527 -7.919 -1.878 1.00 92.88 112 LYS A N 1
ATOM 862 C CA . LYS A 1 112 ? -9.966 -6.745 -1.109 1.00 92.88 112 LYS A CA 1
ATOM 863 C C . LYS A 1 112 ? -10.365 -5.585 -2.003 1.00 92.88 112 LYS A C 1
ATOM 865 O O . LYS A 1 112 ? -11.294 -4.859 -1.673 1.00 92.88 112 LYS A O 1
ATOM 870 N N . VAL A 1 113 ? -9.669 -5.431 -3.122 1.00 91.50 113 VAL A N 1
ATOM 871 C CA . VAL A 1 113 ? -9.869 -4.348 -4.075 1.00 91.50 113 VAL A CA 1
ATOM 872 C C . VAL A 1 11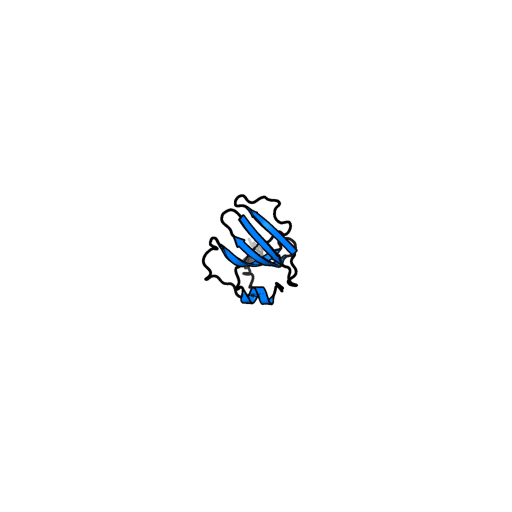3 ? -10.423 -4.928 -5.371 1.00 91.50 113 VAL A C 1
ATOM 874 O O . VAL A 1 113 ? -9.745 -5.694 -6.058 1.00 91.50 113 VAL A O 1
ATOM 877 N N . ASN A 1 114 ? -11.652 -4.545 -5.720 1.00 75.94 114 ASN A N 1
ATOM 878 C CA . ASN A 1 114 ? -12.255 -4.890 -7.006 1.00 75.94 114 ASN A CA 1
ATOM 879 C C . ASN A 1 114 ? -11.704 -3.962 -8.093 1.00 75.94 114 ASN A C 1
ATOM 881 O O . ASN A 1 114 ? -12.309 -2.947 -8.429 1.00 75.94 114 ASN A O 1
ATOM 885 N N . VAL A 1 115 ? -10.544 -4.318 -8.638 1.00 62.97 115 VAL A N 1
ATOM 886 C CA . VAL A 1 115 ? -10.009 -3.684 -9.847 1.00 62.97 115 VAL A CA 1
ATOM 887 C C . VAL A 1 115 ? -10.751 -4.301 -11.039 1.00 62.97 115 VAL A C 1
ATOM 889 O O . VAL A 1 115 ? -10.424 -5.418 -11.444 1.00 62.97 115 VAL A O 1
ATOM 892 N N . VAL A 1 116 ? -11.816 -3.635 -11.501 1.00 50.97 116 VAL A N 1
ATOM 893 C CA . VAL A 1 116 ? -12.627 -4.046 -12.668 1.00 50.97 116 VAL A CA 1
ATOM 894 C C . VAL A 1 116 ? -11.921 -3.674 -13.964 1.00 50.97 116 VAL A C 1
ATOM 896 O O . VAL A 1 116 ? -11.447 -2.521 -14.050 1.00 50.97 116 VAL A O 1
#

pLDDT: mean 77.45, std 16.57, range [42.12, 95.31]

Radius of gyration: 25.46 Å; chains: 1; bounding box: 30×30×97 Å

Sequence (116 aa):
MRAKVSIIVALAGMMILLGCVSQEKQYDFPINDELPRPGFGDIVYSVCEDVLTEMRVYSVSSCGIDSCNIELYGLDGQLIEQGNIGMVPNPHEFKTNVTGCKRTTEEYFRTKVNVV

Foldseek 3Di:
DDDDDDDDDDDPPDPPPPPPPPPPPDDPADFDPPDDDDDAQDKFWKWWAFPPPRFIKIKIWGHHPFKIWMWIAHQQQHTPDIFIAGPPGDPPGDPGDTDPITTHDPVRSCVRHVPD